Protein AF-A0ABD3Q1L5-F1 (afdb_monomer_lite)

Structure (mmCIF, N/CA/C/O backbone):
data_AF-A0ABD3Q1L5-F1
#
_entry.id   AF-A0ABD3Q1L5-F1
#
loop_
_atom_site.group_PDB
_atom_site.id
_atom_site.type_symbol
_atom_site.label_atom_id
_atom_site.label_alt_id
_atom_site.label_comp_id
_atom_site.label_asym_id
_atom_site.label_entity_id
_atom_site.label_seq_id
_atom_site.pdbx_PDB_ins_code
_atom_site.Cartn_x
_atom_site.Cartn_y
_atom_site.Cartn_z
_atom_site.occupancy
_atom_site.B_iso_or_equiv
_atom_site.auth_seq_id
_atom_site.auth_comp_id
_atom_site.auth_asym_id
_atom_site.auth_atom_id
_atom_site.pdbx_PDB_model_num
ATOM 1 N N . MET A 1 1 ? -7.617 -19.526 3.974 1.00 48.28 1 MET A N 1
ATOM 2 C CA . MET A 1 1 ? -7.186 -18.689 2.827 1.00 48.28 1 MET A CA 1
ATOM 3 C C . MET A 1 1 ? -7.387 -17.212 3.158 1.00 48.28 1 MET A C 1
ATOM 5 O O . MET A 1 1 ? -8.533 -16.821 3.308 1.00 48.28 1 MET A O 1
ATOM 9 N N . PHE A 1 2 ? -6.328 -16.413 3.354 1.00 59.88 2 PHE A N 1
ATOM 10 C CA . PHE A 1 2 ? -6.450 -14.970 3.650 1.00 59.88 2 PHE A CA 1
ATOM 11 C C . PHE A 1 2 ? -7.106 -14.215 2.484 1.00 59.88 2 PHE A C 1
ATOM 13 O O . PHE A 1 2 ? -7.019 -14.663 1.343 1.00 59.88 2 PHE A O 1
ATOM 20 N N . ILE A 1 3 ? -7.794 -13.104 2.767 1.00 68.00 3 ILE A N 1
ATOM 21 C CA . ILE A 1 3 ? -8.185 -12.150 1.725 1.00 68.00 3 ILE A CA 1
ATOM 22 C C . ILE A 1 3 ? -6.906 -11.402 1.354 1.00 68.00 3 ILE A C 1
ATOM 24 O O . ILE A 1 3 ? -6.555 -10.402 1.978 1.00 68.00 3 ILE A O 1
ATOM 28 N N . GLU A 1 4 ? -6.173 -11.947 0.393 1.00 65.81 4 GLU A N 1
ATOM 29 C CA . GLU A 1 4 ? -5.111 -11.218 -0.289 1.00 65.81 4 GLU A CA 1
ATOM 30 C C . GLU A 1 4 ? -5.768 -10.264 -1.292 1.00 65.81 4 GLU A C 1
ATOM 32 O O . GLU A 1 4 ? -6.750 -10.642 -1.939 1.00 65.81 4 GLU A O 1
ATOM 37 N N . PRO A 1 5 ? -5.312 -9.009 -1.385 1.00 63.47 5 PRO A N 1
ATOM 38 C CA . PRO A 1 5 ? -5.870 -8.092 -2.358 1.00 63.47 5 PRO A CA 1
ATOM 39 C C . PRO A 1 5 ? -5.475 -8.539 -3.770 1.00 63.47 5 PRO A C 1
ATOM 41 O O . PRO A 1 5 ? -4.300 -8.756 -4.055 1.00 63.47 5 PRO A O 1
ATOM 44 N N . ASP A 1 6 ? -6.457 -8.612 -4.671 1.00 65.94 6 ASP A N 1
ATOM 45 C CA . ASP A 1 6 ? -6.224 -8.914 -6.094 1.00 65.94 6 ASP A CA 1
ATOM 46 C C . ASP A 1 6 ? -5.341 -7.852 -6.785 1.00 65.94 6 ASP A C 1
ATOM 48 O O . ASP A 1 6 ? -4.757 -8.102 -7.838 1.00 65.94 6 ASP A O 1
ATOM 52 N N . TYR A 1 7 ? -5.238 -6.665 -6.178 1.00 69.38 7 TYR A N 1
ATOM 53 C CA . TYR A 1 7 ? -4.409 -5.548 -6.615 1.00 69.38 7 TYR A CA 1
ATOM 54 C C . TYR A 1 7 ? -3.598 -5.023 -5.430 1.00 69.38 7 TYR A C 1
ATOM 56 O O . TYR A 1 7 ? -4.167 -4.543 -4.449 1.00 69.38 7 TYR A O 1
ATOM 64 N N . VAL A 1 8 ? -2.273 -5.102 -5.533 1.00 74.62 8 VAL A N 1
ATOM 65 C CA . VAL A 1 8 ? -1.340 -4.509 -4.570 1.00 74.62 8 VAL A CA 1
ATOM 66 C C . VAL A 1 8 ? -0.749 -3.234 -5.156 1.00 74.62 8 VAL A C 1
ATOM 68 O O . VAL A 1 8 ? -0.227 -3.241 -6.270 1.00 74.62 8 VAL A O 1
ATOM 71 N N . ASP A 1 9 ? -0.843 -2.139 -4.406 1.00 75.50 9 ASP A N 1
ATOM 72 C CA . ASP A 1 9 ? -0.052 -0.943 -4.688 1.00 75.50 9 ASP A CA 1
ATOM 73 C C . ASP A 1 9 ? 1.410 -1.167 -4.281 1.00 75.50 9 ASP A C 1
ATOM 75 O O . ASP A 1 9 ? 1.721 -2.027 -3.455 1.00 75.50 9 ASP A O 1
ATOM 79 N N . TYR A 1 10 ? 2.317 -0.358 -4.830 1.00 76.12 10 TYR A N 1
ATOM 80 C CA . TYR A 1 10 ? 3.762 -0.511 -4.625 1.00 76.12 10 TYR A CA 1
ATOM 81 C C . TYR A 1 10 ? 4.202 -0.412 -3.149 1.00 76.12 10 TYR A C 1
ATOM 83 O O . TYR A 1 10 ? 5.251 -0.930 -2.784 1.00 76.12 10 TYR A O 1
ATOM 91 N N . PHE A 1 11 ? 3.395 0.228 -2.298 1.00 79.69 11 PHE A N 1
ATOM 92 C CA . PHE A 1 11 ? 3.639 0.385 -0.861 1.00 79.69 11 PHE A CA 1
ATOM 93 C C . PHE A 1 11 ? 3.021 -0.736 -0.005 1.00 79.69 11 PHE A C 1
ATOM 95 O O . PHE A 1 11 ? 3.062 -0.672 1.224 1.00 79.69 11 PHE A O 1
ATOM 102 N N . TYR A 1 12 ? 2.403 -1.755 -0.615 1.00 80.31 12 TYR A N 1
ATOM 103 C CA . TYR A 1 12 ? 1.735 -2.833 0.119 1.00 80.31 12 TYR A CA 1
ATOM 104 C C . TYR A 1 12 ? 2.699 -3.625 1.014 1.00 80.31 12 TYR A C 1
ATOM 106 O O . TYR A 1 12 ? 2.314 -4.037 2.107 1.00 80.31 12 TYR A O 1
ATOM 114 N N . GLU A 1 13 ? 3.959 -3.781 0.600 1.00 82.81 13 GLU A N 1
ATOM 115 C CA . GLU A 1 13 ? 4.982 -4.489 1.385 1.00 82.81 13 GLU A CA 1
ATOM 116 C C . GLU A 1 13 ? 5.330 -3.786 2.709 1.00 82.81 13 GLU A C 1
ATOM 118 O O . GLU A 1 13 ? 5.759 -4.438 3.663 1.00 82.81 13 GLU A O 1
ATOM 123 N N . ASP A 1 14 ? 5.065 -2.482 2.819 1.00 86.94 14 ASP A N 1
ATOM 124 C CA . ASP A 1 14 ? 5.285 -1.714 4.049 1.00 86.94 14 ASP A CA 1
ATOM 125 C C . ASP A 1 14 ? 4.145 -1.889 5.072 1.00 86.94 14 ASP A C 1
ATOM 127 O O . ASP A 1 14 ? 4.246 -1.465 6.234 1.00 86.94 14 ASP A O 1
ATOM 131 N N . LEU A 1 15 ? 3.025 -2.497 4.666 1.00 90.31 15 LEU A N 1
ATOM 132 C CA . LEU A 1 15 ? 1.862 -2.707 5.518 1.00 90.31 15 LEU A CA 1
ATOM 133 C C . LEU A 1 15 ? 1.978 -4.020 6.298 1.00 90.31 15 LEU A C 1
ATOM 135 O O . LEU A 1 15 ? 1.830 -5.115 5.762 1.00 90.31 15 LEU A O 1
ATOM 139 N N . ILE A 1 16 ? 2.169 -3.908 7.614 1.00 92.44 16 ILE A N 1
ATOM 140 C CA . ILE A 1 16 ? 2.384 -5.056 8.496 1.00 92.44 16 ILE A CA 1
ATOM 141 C C . ILE A 1 16 ? 1.054 -5.479 9.156 1.00 92.44 16 ILE A C 1
ATOM 143 O O . ILE A 1 16 ? 0.402 -4.644 9.803 1.00 92.44 16 ILE A O 1
ATOM 147 N N . PRO A 1 17 ? 0.656 -6.765 9.062 1.00 92.31 17 PRO A N 1
ATOM 148 C CA . PRO A 1 17 ? -0.520 -7.292 9.753 1.00 92.31 17 PRO A CA 1
ATOM 149 C C . PRO A 1 17 ? -0.462 -7.070 11.270 1.00 92.31 17 PRO A C 1
ATOM 151 O O . PRO A 1 17 ? 0.590 -7.206 11.891 1.00 92.31 17 PRO A O 1
ATOM 154 N N . ASN A 1 18 ? -1.610 -6.766 11.877 1.00 93.81 18 ASN A N 1
ATOM 155 C CA . ASN A 1 18 ? -1.806 -6.426 13.296 1.00 93.81 18 ASN A CA 1
ATOM 156 C C . ASN A 1 18 ? -1.072 -5.165 13.781 1.00 93.81 18 ASN A C 1
ATOM 158 O O . ASN A 1 18 ? -1.189 -4.801 14.948 1.00 93.81 18 ASN A O 1
ATOM 162 N N . LEU A 1 19 ? -0.348 -4.476 12.897 1.00 95.44 19 LEU A N 1
ATOM 163 C CA . LEU A 1 19 ? 0.210 -3.155 13.162 1.00 95.44 19 LEU A CA 1
ATOM 164 C C . LEU A 1 19 ? -0.550 -2.085 12.381 1.00 95.44 19 LEU A C 1
ATOM 166 O O . LEU A 1 19 ? -1.016 -1.117 12.969 1.00 95.44 19 LEU A O 1
ATOM 170 N N . HIS A 1 20 ? -0.693 -2.265 11.067 1.00 94.81 20 HIS A N 1
ATOM 171 C CA . HIS A 1 20 ? -1.345 -1.295 10.182 1.00 94.81 20 HIS A CA 1
ATOM 172 C C . HIS A 1 20 ? -2.774 -1.708 9.794 1.00 94.81 20 HIS A C 1
ATOM 174 O O . HIS A 1 20 ? -3.584 -0.859 9.440 1.00 94.81 20 HIS A O 1
ATOM 180 N N . TYR A 1 21 ? -3.112 -2.995 9.875 1.00 93.06 21 TYR A N 1
ATOM 181 C CA . TYR A 1 21 ? -4.454 -3.508 9.583 1.00 93.06 21 TYR A CA 1
ATOM 182 C C . TYR A 1 21 ? -4.700 -4.845 10.287 1.00 93.06 21 TYR A C 1
ATOM 184 O O . TYR A 1 21 ? -3.755 -5.502 10.720 1.00 93.06 21 TYR A O 1
ATOM 192 N N . ILE A 1 22 ? -5.962 -5.271 10.375 1.00 94.88 22 ILE A N 1
ATOM 193 C CA . ILE A 1 22 ? -6.322 -6.591 10.908 1.00 94.88 22 ILE A CA 1
ATOM 194 C C . ILE A 1 22 ? -6.492 -7.576 9.745 1.00 94.88 22 ILE A C 1
ATOM 196 O O . ILE A 1 22 ? -7.354 -7.349 8.892 1.00 94.88 22 ILE A O 1
ATOM 200 N N . PRO A 1 23 ? -5.689 -8.652 9.669 1.00 92.62 23 PRO A N 1
ATOM 201 C CA . PRO A 1 23 ? -5.797 -9.625 8.594 1.00 92.62 23 PRO A CA 1
ATOM 202 C C . PRO A 1 23 ? -7.079 -10.448 8.741 1.00 92.62 23 PRO A C 1
ATOM 204 O O . PRO A 1 23 ? -7.403 -10.943 9.822 1.00 92.62 23 PRO A O 1
ATOM 207 N N . ALA A 1 24 ? -7.784 -10.647 7.632 1.00 92.19 24 ALA A N 1
ATOM 208 C CA . ALA A 1 24 ? -8.985 -11.468 7.581 1.00 92.19 24 ALA A CA 1
ATOM 209 C C . ALA A 1 24 ? -8.967 -12.401 6.365 1.00 92.19 24 ALA A C 1
ATOM 211 O O . ALA A 1 24 ? -8.290 -12.153 5.371 1.00 92.19 24 ALA A O 1
ATOM 212 N N . SER A 1 25 ? -9.723 -13.485 6.459 1.00 90.06 25 SER A N 1
ATOM 213 C CA . SER A 1 25 ? -10.060 -14.444 5.412 1.00 90.06 25 SER A CA 1
ATOM 214 C C . SER A 1 25 ? -11.575 -14.494 5.237 1.00 90.06 25 SER A C 1
ATOM 216 O O . SER A 1 25 ? -12.319 -14.180 6.165 1.00 90.06 25 SER A O 1
ATOM 218 N N . LEU A 1 26 ? -12.062 -14.997 4.099 1.00 89.44 26 LEU A N 1
ATOM 219 C CA . LEU A 1 26 ? -13.487 -15.342 3.976 1.00 89.44 26 LEU A CA 1
ATOM 220 C C . LEU A 1 26 ? -13.927 -16.370 5.034 1.00 89.44 26 LEU A C 1
ATOM 222 O O . LEU A 1 26 ? -15.074 -16.366 5.469 1.00 89.44 26 LEU A O 1
ATOM 226 N N . GLU A 1 27 ? -13.000 -17.223 5.472 1.00 92.56 27 GLU A N 1
ATOM 227 C CA . GLU A 1 27 ? -13.233 -18.255 6.484 1.00 92.56 27 GLU A CA 1
ATOM 228 C C . GLU A 1 27 ? -13.400 -17.679 7.901 1.00 92.56 27 GLU A C 1
ATOM 230 O O . GLU A 1 27 ? -14.127 -18.267 8.696 1.00 92.56 27 GLU A O 1
ATOM 235 N N . ASN A 1 28 ? -12.753 -16.551 8.231 1.00 91.88 28 ASN A N 1
ATOM 236 C CA . ASN A 1 28 ? -12.733 -15.996 9.591 1.00 91.88 28 ASN A CA 1
ATOM 237 C C . ASN A 1 28 ? -13.331 -14.585 9.715 1.00 91.88 28 ASN A C 1
ATOM 239 O O . ASN A 1 28 ? -13.348 -14.035 10.815 1.00 91.88 28 ASN A O 1
ATOM 243 N N . ILE A 1 29 ? -13.846 -13.999 8.627 1.00 93.62 29 ILE A N 1
ATOM 244 C CA . ILE A 1 29 ? -14.283 -12.595 8.597 1.00 93.62 29 ILE A CA 1
ATOM 245 C C . ILE A 1 29 ? -15.315 -12.267 9.680 1.00 93.62 29 ILE A C 1
ATOM 247 O O . ILE A 1 29 ? -15.304 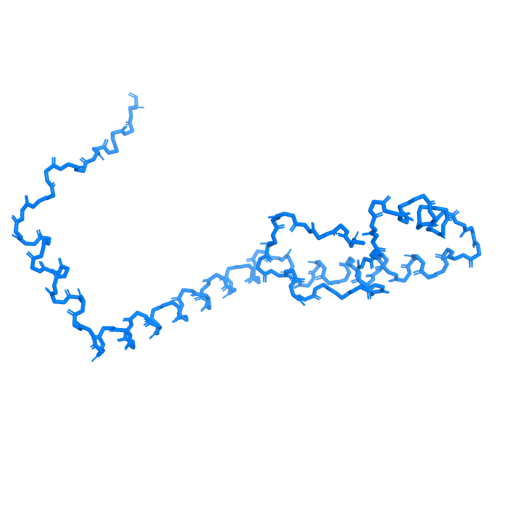-11.176 10.239 1.00 93.62 29 ILE A O 1
ATOM 251 N N . THR A 1 30 ? -16.185 -13.222 10.024 1.00 95.94 30 THR A N 1
ATOM 252 C CA . THR A 1 30 ? -17.192 -13.032 11.079 1.00 95.94 30 THR A CA 1
ATOM 253 C C . THR A 1 30 ? -16.550 -12.947 12.463 1.00 95.94 30 THR A C 1
ATOM 255 O O . THR A 1 30 ? -16.963 -12.125 13.280 1.00 95.94 30 THR A O 1
ATOM 258 N N . ASP A 1 31 ? -15.535 -13.764 12.731 1.00 96.75 31 ASP A N 1
ATOM 259 C CA . ASP A 1 31 ? -14.843 -13.774 14.019 1.00 96.75 31 ASP A CA 1
ATOM 260 C C . ASP A 1 31 ? -13.912 -12.572 14.152 1.00 96.75 31 ASP A C 1
ATOM 262 O O . ASP A 1 31 ? -13.892 -11.935 15.202 1.00 96.75 31 ASP A O 1
ATOM 266 N N . VAL A 1 32 ? -13.235 -12.185 13.068 1.00 95.69 32 VAL A N 1
ATOM 267 C CA . VAL A 1 32 ? -12.454 -10.943 13.011 1.00 95.69 32 VAL A CA 1
ATOM 268 C C . VAL A 1 32 ? -13.356 -9.728 13.219 1.00 95.69 32 VAL A C 1
ATOM 270 O O . VAL A 1 32 ? -13.040 -8.866 14.030 1.00 95.69 32 VAL A O 1
ATOM 273 N N . ALA A 1 33 ? -14.515 -9.666 12.558 1.00 96.00 33 ALA A N 1
ATOM 274 C CA . ALA A 1 33 ? -15.453 -8.563 12.749 1.00 96.00 33 ALA A CA 1
ATOM 275 C C . ALA A 1 33 ? -15.928 -8.470 14.204 1.00 96.00 33 ALA A C 1
ATOM 277 O O . ALA A 1 33 ? -15.956 -7.377 14.762 1.00 96.00 33 ALA A O 1
ATOM 278 N N . ARG A 1 34 ? -16.252 -9.605 14.840 1.00 97.38 34 ARG A N 1
ATOM 279 C CA . ARG A 1 34 ? -16.598 -9.650 16.270 1.00 97.38 34 ARG A CA 1
ATOM 280 C C . ARG A 1 34 ? -15.445 -9.187 17.150 1.00 97.38 34 ARG A C 1
ATOM 282 O O . ARG A 1 34 ? -15.681 -8.409 18.063 1.00 97.38 34 ARG A O 1
ATOM 289 N N . TYR A 1 35 ? -14.229 -9.641 16.864 1.00 96.50 35 TYR A N 1
ATOM 290 C CA . TYR A 1 35 ? -13.027 -9.256 17.594 1.00 96.50 35 TYR A CA 1
ATOM 291 C C . TYR A 1 35 ? -12.793 -7.742 17.558 1.00 96.50 35 TYR A C 1
ATOM 293 O O . TYR A 1 35 ? -12.558 -7.137 18.600 1.00 96.50 35 TYR A O 1
ATOM 301 N N . VAL A 1 36 ? -12.914 -7.133 16.375 1.00 96.25 36 VAL A N 1
ATOM 302 C CA . VAL A 1 36 ? 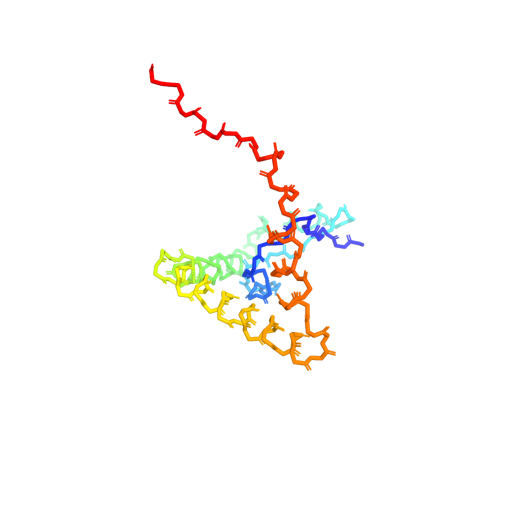-12.667 -5.700 16.150 1.00 96.25 36 VAL A CA 1
ATOM 303 C C . VAL A 1 36 ? -13.699 -4.809 16.850 1.00 96.25 36 VAL A C 1
ATOM 305 O O . VAL A 1 36 ? -13.365 -3.699 17.250 1.00 96.25 36 VAL A O 1
ATOM 308 N N . VAL A 1 37 ? -14.948 -5.263 16.993 1.00 96.69 37 VAL A N 1
ATOM 309 C CA . VAL A 1 37 ? -16.018 -4.476 17.643 1.00 96.69 37 VAL A CA 1
ATOM 310 C C . VAL A 1 37 ? -16.197 -4.791 19.129 1.00 96.69 37 VAL A C 1
ATOM 312 O O . VAL A 1 37 ? -17.055 -4.184 19.772 1.00 96.69 37 VAL A O 1
ATOM 315 N N . ASP A 1 38 ? -15.449 -5.754 19.673 1.00 97.81 38 ASP A N 1
ATOM 316 C CA . ASP A 1 38 ? -15.513 -6.106 21.090 1.00 97.81 38 ASP A CA 1
ATOM 317 C C . ASP A 1 38 ? -14.851 -4.996 21.930 1.00 97.81 38 ASP A C 1
ATOM 319 O O . ASP A 1 38 ? -13.653 -4.745 21.762 1.00 97.81 38 ASP A O 1
ATOM 323 N N . PRO A 1 39 ? -15.576 -4.369 22.879 1.00 97.75 39 PRO A N 1
ATOM 324 C CA . PRO A 1 39 ? -15.026 -3.316 23.732 1.00 97.75 39 PRO A CA 1
ATOM 325 C C . PRO A 1 39 ? -13.791 -3.733 24.539 1.00 97.75 39 PRO A C 1
ATOM 327 O O . PRO A 1 39 ? -13.015 -2.876 24.956 1.00 97.75 39 PRO A O 1
ATOM 330 N N . ASN A 1 40 ? -13.589 -5.031 24.778 1.00 98.12 40 ASN A N 1
ATOM 331 C CA . ASN A 1 40 ? -12.391 -5.531 25.452 1.00 98.12 40 ASN A CA 1
ATOM 332 C C . ASN A 1 40 ? -11.118 -5.343 24.610 1.00 98.12 40 ASN A C 1
ATOM 334 O O . ASN A 1 40 ? -10.028 -5.296 25.175 1.00 98.12 40 ASN A O 1
ATOM 338 N N . ASN A 1 41 ? -11.255 -5.193 23.289 1.00 97.62 41 ASN A N 1
ATOM 339 C CA . ASN A 1 41 ? -10.151 -5.022 22.343 1.00 97.62 41 ASN A CA 1
ATOM 340 C C . ASN A 1 41 ? -10.023 -3.571 21.835 1.00 97.62 41 ASN A C 1
ATOM 342 O O . ASN A 1 41 ? -9.176 -3.282 20.989 1.00 97.62 41 ASN A O 1
ATOM 346 N N . ASP A 1 42 ? -10.828 -2.636 22.354 1.00 97.25 42 ASP A N 1
ATOM 347 C CA . ASP A 1 42 ? -10.879 -1.237 21.900 1.00 97.25 42 ASP A CA 1
ATOM 348 C C . ASP A 1 42 ? -9.509 -0.547 21.922 1.00 97.25 42 ASP A C 1
ATOM 350 O O . ASP A 1 42 ? -9.176 0.233 21.026 1.00 97.25 42 ASP A O 1
ATOM 354 N N . GLU A 1 43 ? -8.709 -0.793 22.963 1.00 97.81 43 GLU A N 1
ATOM 355 C CA . GLU A 1 43 ? -7.377 -0.197 23.085 1.00 97.81 43 GLU A CA 1
ATOM 356 C C . GLU A 1 43 ? -6.447 -0.676 21.966 1.00 97.81 43 GLU A C 1
ATOM 358 O O . GLU A 1 43 ? -5.767 0.135 21.333 1.00 97.81 43 GLU A O 1
ATOM 363 N N . GLU A 1 44 ? -6.467 -1.974 21.672 1.00 97.00 44 GLU A N 1
ATOM 364 C CA . GLU A 1 44 ? -5.694 -2.557 20.582 1.00 97.00 44 GLU A CA 1
ATOM 365 C C . GLU A 1 44 ? -6.131 -1.985 19.233 1.00 97.00 44 GLU A C 1
ATOM 367 O O . GLU A 1 44 ? -5.294 -1.506 18.466 1.00 97.00 44 GLU A O 1
ATOM 372 N N . MET A 1 45 ? -7.440 -1.931 18.971 1.00 97.69 45 MET A N 1
ATOM 373 C CA . MET A 1 45 ? -7.965 -1.400 17.710 1.00 97.69 45 MET A CA 1
ATOM 374 C C . MET A 1 45 ? -7.605 0.075 17.525 1.00 97.69 45 MET A C 1
ATOM 376 O O . MET A 1 45 ? -7.225 0.501 16.432 1.00 97.69 45 MET A O 1
ATOM 380 N N . ARG A 1 46 ? -7.626 0.868 18.603 1.00 97.44 46 ARG A N 1
ATOM 381 C CA . ARG A 1 46 ? -7.147 2.258 18.573 1.00 97.44 46 ARG A CA 1
ATOM 382 C C . ARG A 1 46 ? -5.665 2.346 18.235 1.00 97.44 46 ARG A C 1
ATOM 384 O O . ARG A 1 46 ? -5.274 3.283 17.540 1.00 97.44 46 ARG A O 1
ATOM 391 N N . ASN A 1 47 ? -4.844 1.426 18.728 1.00 97.94 47 ASN A N 1
ATOM 392 C CA . ASN A 1 47 ? -3.413 1.414 18.437 1.00 97.94 47 ASN A CA 1
ATOM 393 C C . ASN A 1 47 ? -3.142 1.059 16.973 1.00 97.94 47 ASN A C 1
ATOM 395 O O . ASN A 1 47 ? -2.362 1.763 16.333 1.00 97.94 47 ASN A O 1
ATOM 399 N N . VAL A 1 48 ? -3.853 0.074 16.418 1.00 97.56 48 VAL A N 1
ATOM 400 C CA . VAL A 1 48 ? -3.771 -0.276 14.990 1.00 97.56 48 VAL A CA 1
ATOM 401 C C . VAL A 1 48 ? -4.173 0.911 14.114 1.00 97.56 48 VAL A C 1
ATOM 403 O O . VAL A 1 48 ? -3.417 1.319 13.236 1.00 97.56 48 VAL A O 1
ATOM 406 N N . VAL A 1 49 ? -5.308 1.556 14.405 1.00 96.88 49 VAL A N 1
ATOM 407 C CA . VAL A 1 49 ? -5.763 2.739 13.650 1.00 96.88 49 VAL A CA 1
ATOM 408 C C . VAL A 1 49 ? -4.762 3.895 13.745 1.00 96.88 49 VAL A C 1
ATOM 410 O O . VAL A 1 49 ? -4.497 4.572 12.752 1.00 96.88 49 VAL A O 1
ATOM 413 N N . LYS A 1 50 ? -4.174 4.142 14.922 1.00 97.88 50 LYS A N 1
ATOM 414 C CA . LYS A 1 50 ? -3.144 5.181 15.090 1.00 97.88 50 LYS A CA 1
ATOM 415 C C . LYS A 1 50 ? -1.888 4.880 14.279 1.00 97.88 50 LYS A C 1
ATOM 417 O O . LYS A 1 50 ? -1.362 5.792 13.646 1.00 97.88 50 LYS A O 1
ATOM 422 N N . ALA A 1 51 ? -1.412 3.638 14.305 1.00 97.12 51 ALA A N 1
ATOM 423 C CA . ALA A 1 51 ? -0.233 3.222 13.556 1.00 97.12 51 ALA A CA 1
ATOM 424 C C . ALA A 1 51 ? -0.474 3.339 12.045 1.00 97.12 51 ALA A C 1
ATOM 426 O O . ALA A 1 51 ? 0.329 3.965 11.357 1.00 97.12 51 ALA A O 1
ATOM 427 N N . ALA A 1 52 ? -1.624 2.862 11.559 1.00 94.94 52 ALA A N 1
ATOM 428 C CA . ALA A 1 52 ? -2.040 3.004 10.166 1.00 94.94 52 ALA A CA 1
ATOM 429 C C . ALA A 1 52 ? -2.075 4.476 9.723 1.00 94.94 52 ALA A C 1
ATOM 431 O O . ALA A 1 52 ? -1.429 4.854 8.750 1.00 94.94 52 ALA A O 1
ATOM 432 N N . ASN A 1 53 ? -2.752 5.339 10.487 1.00 95.88 53 ASN A N 1
ATOM 433 C CA . ASN A 1 53 ? -2.834 6.768 10.175 1.00 95.88 53 ASN A CA 1
ATOM 434 C C . ASN A 1 53 ? -1.461 7.450 10.202 1.00 95.88 53 ASN A C 1
ATOM 436 O O . ASN A 1 53 ? -1.177 8.310 9.365 1.00 95.88 53 ASN A O 1
ATOM 440 N N . SER A 1 54 ? -0.601 7.078 11.154 1.00 96.12 54 SER A N 1
ATOM 441 C CA . SER A 1 54 ? 0.754 7.619 11.240 1.00 96.12 54 SER A CA 1
ATOM 442 C C . SER A 1 54 ? 1.605 7.209 10.044 1.00 96.12 54 SER A C 1
ATOM 444 O O . SER A 1 54 ? 2.379 8.037 9.564 1.00 96.12 54 SER A O 1
ATOM 446 N N . TRP A 1 55 ? 1.464 5.971 9.571 1.00 94.56 55 TRP A N 1
ATOM 447 C CA . TRP A 1 55 ? 2.124 5.496 8.362 1.00 94.56 55 TRP A CA 1
ATOM 448 C C . TRP A 1 55 ? 1.604 6.249 7.131 1.00 94.56 55 TRP A C 1
ATOM 450 O O . TRP A 1 55 ? 2.402 6.873 6.437 1.00 94.56 55 TRP A O 1
ATOM 460 N N . CYS A 1 56 ? 0.282 6.338 6.934 1.00 91.19 56 CYS A N 1
ATOM 461 C CA . CYS A 1 56 ? -0.305 7.060 5.797 1.00 91.19 56 CYS A CA 1
ATOM 462 C C . CYS A 1 56 ? 0.155 8.522 5.740 1.00 91.19 56 CYS A C 1
ATOM 464 O O . CYS A 1 56 ? 0.558 9.002 4.689 1.00 91.19 56 CYS A O 1
ATOM 466 N N . THR A 1 57 ? 0.160 9.218 6.881 1.00 92.62 57 THR A N 1
ATOM 467 C CA . THR A 1 57 ? 0.568 10.636 6.956 1.00 92.62 57 THR A CA 1
ATOM 468 C C . THR A 1 57 ? 2.040 10.847 6.596 1.00 92.62 57 THR A C 1
ATOM 470 O O . THR A 1 57 ? 2.425 11.935 6.179 1.00 92.62 57 THR A O 1
ATOM 473 N N . ARG A 1 58 ? 2.882 9.830 6.792 1.00 89.88 58 ARG A N 1
ATOM 474 C CA . ARG A 1 58 ? 4.317 9.903 6.502 1.00 89.88 58 ARG A CA 1
ATOM 475 C C . ARG A 1 58 ? 4.654 9.453 5.087 1.00 89.88 58 ARG A C 1
ATOM 477 O O . ARG A 1 58 ? 5.540 10.043 4.484 1.00 89.88 58 ARG A O 1
ATOM 484 N N . THR A 1 59 ? 3.990 8.409 4.604 1.00 87.81 59 THR A N 1
ATOM 485 C CA . THR A 1 59 ? 4.387 7.690 3.388 1.00 87.81 59 THR A CA 1
ATOM 486 C C . THR A 1 59 ? 3.497 8.039 2.199 1.00 87.81 59 THR A C 1
ATOM 488 O O . THR A 1 59 ? 3.985 8.193 1.090 1.00 87.81 59 THR A O 1
ATOM 491 N N . VAL A 1 60 ? 2.201 8.265 2.416 1.00 87.25 60 VAL A N 1
ATOM 492 C CA . VAL A 1 60 ? 1.242 8.579 1.344 1.00 87.25 60 VAL A CA 1
ATOM 493 C C . VAL A 1 60 ? 1.100 10.095 1.219 1.00 87.25 60 VAL A C 1
ATOM 495 O O . VAL A 1 60 ? 0.044 10.681 1.455 1.00 87.25 60 VAL A O 1
ATOM 498 N N . THR A 1 61 ? 2.212 10.751 0.896 1.00 91.12 61 THR A N 1
ATOM 499 C CA . THR A 1 61 ? 2.259 12.192 0.622 1.00 91.12 61 THR A CA 1
ATOM 500 C C . THR A 1 61 ? 2.743 12.426 -0.799 1.00 91.12 61 THR A C 1
ATOM 502 O O . THR A 1 61 ? 3.514 11.627 -1.320 1.00 91.12 61 THR A O 1
ATOM 505 N N . GLU A 1 62 ? 2.318 13.524 -1.426 1.00 90.00 62 GLU A N 1
ATOM 506 C CA . GLU A 1 62 ? 2.724 13.863 -2.798 1.00 90.00 62 GLU A CA 1
ATOM 507 C C . GLU A 1 62 ? 4.250 13.843 -2.970 1.00 90.00 62 GLU A C 1
ATOM 509 O O . GLU A 1 62 ? 4.756 13.263 -3.925 1.00 90.00 62 GLU A O 1
ATOM 514 N N . GLU A 1 63 ? 4.992 14.403 -2.011 1.00 91.69 63 GLU A N 1
ATOM 515 C CA . GLU A 1 63 ? 6.456 14.441 -2.060 1.00 91.69 63 GLU A CA 1
ATOM 516 C C . GLU A 1 63 ? 7.083 13.039 -2.038 1.00 91.69 63 GLU A C 1
ATOM 518 O O . GLU A 1 63 ? 8.013 12.767 -2.800 1.00 91.69 63 GLU A O 1
ATOM 523 N N . VAL A 1 64 ? 6.577 12.147 -1.181 1.00 89.56 64 VAL A N 1
ATOM 524 C CA . VAL A 1 64 ? 7.078 10.769 -1.092 1.00 89.56 64 VAL A CA 1
ATOM 525 C C . VAL A 1 64 ? 6.700 9.982 -2.342 1.00 89.56 64 VAL A C 1
ATOM 527 O O . VAL A 1 64 ? 7.574 9.360 -2.930 1.00 89.56 64 VAL A O 1
ATOM 530 N N . LEU A 1 65 ? 5.459 10.108 -2.823 1.00 89.38 65 LEU A N 1
ATOM 531 C CA . LEU A 1 65 ? 5.007 9.463 -4.059 1.00 89.38 65 LEU A CA 1
ATOM 532 C C . LEU A 1 65 ? 5.873 9.864 -5.265 1.00 89.38 65 LEU A C 1
ATOM 534 O O . LEU A 1 65 ? 6.261 9.010 -6.058 1.00 89.38 65 LEU A O 1
ATOM 538 N N . VAL A 1 66 ? 6.202 11.153 -5.409 1.00 92.19 66 VAL A N 1
ATOM 539 C CA . VAL A 1 66 ? 7.073 11.636 -6.495 1.00 92.19 66 VAL A CA 1
ATOM 540 C C . VAL A 1 66 ? 8.482 11.068 -6.358 1.00 92.19 66 VAL A C 1
ATOM 542 O O . VAL A 1 66 ? 9.058 10.619 -7.348 1.00 92.19 66 VAL A O 1
ATOM 545 N N . ARG A 1 67 ? 9.040 11.063 -5.143 1.00 90.69 67 ARG A N 1
ATOM 546 C CA . ARG A 1 67 ? 10.375 10.509 -4.890 1.00 90.69 67 ARG A CA 1
ATOM 547 C C . ARG A 1 67 ? 10.431 9.015 -5.197 1.00 90.69 67 ARG A C 1
ATOM 549 O O . ARG A 1 67 ? 11.374 8.577 -5.849 1.00 90.69 67 ARG A O 1
ATOM 556 N N . ASP A 1 68 ? 9.424 8.264 -4.771 1.00 89.62 68 ASP A N 1
ATOM 557 C CA . ASP A 1 68 ? 9.327 6.830 -5.029 1.00 89.62 68 ASP A CA 1
ATOM 558 C C . ASP A 1 68 ? 9.179 6.560 -6.529 1.00 89.62 68 ASP A C 1
ATOM 560 O O . ASP A 1 68 ? 9.877 5.709 -7.071 1.00 89.62 68 ASP A O 1
ATOM 564 N N . ALA A 1 69 ? 8.344 7.330 -7.235 1.00 90.44 69 ALA A N 1
ATOM 565 C CA . ALA A 1 69 ? 8.197 7.209 -8.684 1.00 90.44 69 ALA A CA 1
ATOM 566 C C . ALA A 1 69 ? 9.518 7.466 -9.425 1.00 90.44 69 ALA A C 1
ATOM 568 O O . ALA A 1 69 ? 9.857 6.728 -10.348 1.00 90.44 69 ALA A O 1
ATOM 569 N N . MET A 1 70 ? 10.285 8.480 -9.010 1.00 93.62 70 MET A N 1
ATOM 570 C CA . MET A 1 70 ? 11.614 8.737 -9.572 1.00 93.62 70 MET A CA 1
ATOM 571 C C . MET A 1 70 ? 12.569 7.570 -9.318 1.00 93.62 70 MET A C 1
ATOM 573 O O . MET A 1 70 ? 13.206 7.104 -10.257 1.00 93.62 70 MET A O 1
ATOM 577 N N . PHE A 1 71 ? 12.613 7.053 -8.089 1.00 91.00 71 PHE A N 1
ATOM 578 C CA . PHE A 1 71 ? 13.450 5.906 -7.745 1.00 91.00 71 PHE A CA 1
ATOM 579 C C . PHE A 1 71 ? 13.114 4.671 -8.597 1.00 91.00 71 PHE A C 1
ATOM 581 O O . PHE A 1 71 ? 14.007 4.023 -9.134 1.00 91.00 71 PHE A O 1
ATOM 588 N N . GLN A 1 72 ? 11.826 4.382 -8.801 1.00 90.44 72 GLN A N 1
ATOM 589 C CA . GLN A 1 72 ? 11.400 3.259 -9.643 1.00 90.44 72 GLN A CA 1
ATOM 590 C C . GLN A 1 72 ? 11.804 3.438 -11.115 1.00 90.44 72 GLN A C 1
ATOM 592 O O . GLN A 1 72 ? 12.153 2.464 -11.783 1.00 90.44 72 GLN A O 1
ATOM 597 N N . LEU A 1 73 ? 11.775 4.671 -11.635 1.00 94.19 73 LEU A N 1
ATOM 598 C CA . LEU A 1 73 ? 12.245 4.967 -12.992 1.00 94.19 73 LEU A CA 1
ATOM 599 C C . LEU A 1 73 ? 13.764 4.788 -13.124 1.00 94.19 73 LEU A C 1
ATOM 601 O O . LEU A 1 73 ? 14.213 4.245 -14.130 1.00 94.19 73 LEU A O 1
ATOM 605 N N . GLU A 1 74 ? 14.540 5.193 -12.118 1.00 94.81 74 GLU A N 1
ATOM 606 C CA . GLU A 1 74 ? 16.000 5.015 -12.081 1.00 94.81 74 GLU A CA 1
ATOM 607 C C . GLU A 1 74 ? 16.398 3.529 -12.017 1.00 94.81 74 GLU A C 1
ATOM 609 O O . GLU A 1 74 ? 17.315 3.086 -12.720 1.00 94.81 74 GLU A O 1
ATOM 614 N N . GLU A 1 75 ? 15.680 2.726 -11.228 1.00 93.06 75 GLU A N 1
ATOM 615 C CA . GLU A 1 75 ? 15.872 1.271 -11.173 1.00 93.06 75 GLU A CA 1
ATOM 616 C C . GLU A 1 75 ? 15.520 0.607 -12.512 1.00 93.06 75 GLU A C 1
ATOM 618 O O . GLU A 1 75 ? 16.263 -0.249 -13.004 1.00 93.06 75 GLU A O 1
ATOM 623 N N . LEU A 1 76 ? 14.427 1.036 -13.154 1.00 92.62 76 LEU A N 1
ATOM 624 C CA . LEU A 1 76 ? 14.052 0.554 -14.482 1.00 92.62 76 LEU A CA 1
ATOM 625 C C . LEU A 1 76 ? 15.108 0.913 -15.535 1.00 92.62 76 LEU A C 1
ATOM 627 O O . LEU A 1 76 ? 15.487 0.053 -16.331 1.00 92.62 76 LEU A O 1
ATOM 631 N N . GLU A 1 77 ? 15.598 2.153 -15.543 1.00 93.94 77 GLU A N 1
ATOM 632 C CA . GLU A 1 77 ? 16.676 2.587 -16.436 1.00 93.94 77 GLU A CA 1
ATOM 633 C C . GLU A 1 77 ? 17.918 1.711 -16.245 1.00 93.94 77 GLU A C 1
ATOM 635 O O . GLU A 1 77 ? 18.445 1.154 -17.211 1.00 93.94 77 GLU A O 1
ATOM 640 N N . SER A 1 78 ? 18.333 1.508 -14.995 1.00 94.56 78 SER A N 1
ATOM 641 C CA . SER A 1 78 ? 19.484 0.670 -14.647 1.00 94.56 78 SER A CA 1
ATOM 642 C C . SER A 1 78 ? 19.312 -0.772 -15.137 1.00 94.56 78 SER A C 1
ATOM 644 O O . SER A 1 78 ? 20.234 -1.359 -15.713 1.00 94.56 78 SER A O 1
ATOM 646 N N . ALA A 1 79 ? 18.114 -1.341 -14.979 1.00 93.25 79 ALA A N 1
ATOM 647 C CA . ALA A 1 79 ? 17.788 -2.672 -15.479 1.00 93.25 79 ALA A CA 1
ATOM 648 C C . ALA A 1 79 ? 17.812 -2.742 -17.016 1.00 93.25 79 ALA A C 1
ATOM 650 O O . ALA A 1 79 ? 18.332 -3.710 -17.578 1.00 93.25 79 ALA A O 1
ATOM 651 N N . LEU A 1 80 ? 17.297 -1.720 -17.707 1.00 91.62 80 LEU A N 1
ATOM 652 C CA . LEU A 1 80 ? 17.297 -1.636 -19.171 1.00 91.62 80 LEU A CA 1
ATOM 653 C C . LEU A 1 80 ? 18.710 -1.509 -19.743 1.00 91.62 80 LEU A C 1
ATOM 655 O O . LEU A 1 80 ? 19.012 -2.155 -20.751 1.00 91.62 80 LEU A O 1
ATOM 659 N N . VAL A 1 81 ? 19.582 -0.735 -19.092 1.00 92.44 81 VAL A N 1
ATOM 660 C CA . VAL A 1 81 ? 21.007 -0.630 -19.442 1.00 92.44 81 VAL A CA 1
ATOM 661 C C . VAL A 1 81 ? 21.683 -1.990 -19.289 1.00 92.44 81 VAL A C 1
ATOM 663 O O . VAL A 1 81 ? 22.265 -2.494 -20.249 1.00 92.44 81 VAL A O 1
ATOM 666 N N . ALA A 1 82 ? 21.529 -2.643 -18.134 1.00 92.06 82 ALA A N 1
ATOM 667 C CA . ALA A 1 82 ? 22.113 -3.961 -17.888 1.00 92.06 82 ALA A CA 1
ATOM 668 C C . ALA A 1 82 ? 21.581 -5.038 -18.853 1.00 92.06 82 ALA A C 1
ATOM 670 O O . ALA A 1 82 ? 22.303 -5.960 -19.238 1.00 92.06 82 ALA A O 1
ATOM 671 N N . TYR A 1 83 ? 20.312 -4.942 -19.254 1.00 89.69 83 TYR A N 1
ATOM 672 C CA . TYR A 1 83 ? 19.726 -5.8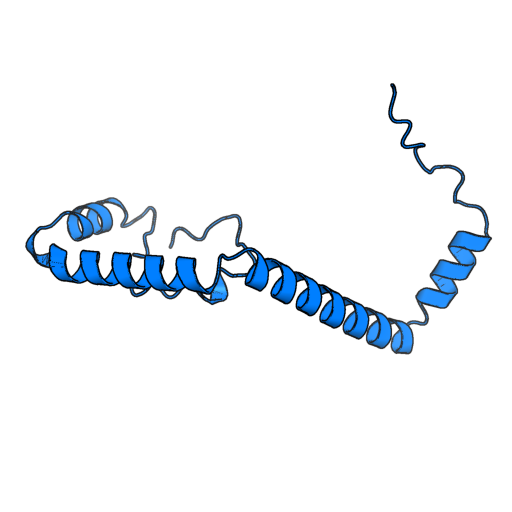22 -20.259 1.00 89.69 83 TYR A CA 1
ATOM 673 C C . TYR A 1 83 ? 20.281 -5.533 -21.661 1.00 89.69 83 TYR A C 1
ATOM 675 O O . TYR A 1 83 ? 20.578 -6.474 -22.403 1.00 89.69 83 TYR A O 1
ATOM 683 N N . ASN A 1 84 ? 20.488 -4.258 -22.008 1.00 90.94 84 ASN A N 1
ATOM 684 C CA . ASN A 1 84 ? 21.106 -3.855 -23.271 1.00 90.94 84 ASN A CA 1
ATOM 685 C C . ASN A 1 84 ? 22.528 -4.385 -23.404 1.00 90.94 84 ASN A C 1
ATOM 687 O O . ASN A 1 84 ? 22.844 -4.990 -24.417 1.00 90.94 84 ASN A O 1
ATOM 691 N N . GLU A 1 85 ? 23.349 -4.276 -22.362 1.00 90.75 85 GLU A N 1
ATOM 692 C CA . GLU A 1 85 ? 24.714 -4.821 -22.371 1.00 90.75 85 GLU A CA 1
ATOM 693 C C . GLU A 1 85 ? 24.765 -6.329 -22.674 1.00 90.75 85 GLU A C 1
ATOM 695 O O . GLU A 1 85 ? 25.768 -6.837 -23.173 1.00 90.75 85 GLU A O 1
ATOM 700 N N . ARG A 1 86 ? 23.686 -7.064 -22.377 1.00 87.81 86 ARG A N 1
ATOM 701 C CA . ARG A 1 86 ? 23.595 -8.514 -22.611 1.00 87.81 86 ARG A CA 1
ATOM 702 C C . ARG A 1 86 ? 23.013 -8.885 -23.966 1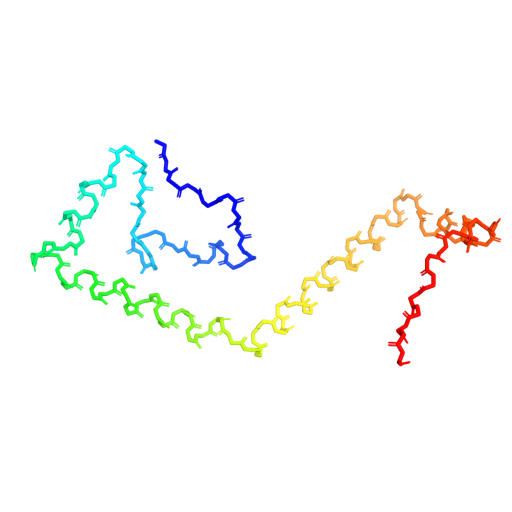.00 87.81 86 ARG A C 1
ATOM 704 O O . ARG A 1 86 ? 23.314 -9.967 -24.465 1.00 87.81 86 ARG A O 1
ATOM 711 N N . THR A 1 87 ? 22.127 -8.057 -24.508 1.00 89.06 87 THR A N 1
ATOM 712 C CA . THR A 1 87 ? 21.274 -8.428 -25.649 1.00 89.06 87 THR A CA 1
ATOM 713 C C . THR A 1 87 ? 21.411 -7.502 -26.849 1.00 89.06 87 THR A C 1
ATOM 715 O O . THR A 1 87 ? 20.958 -7.871 -27.923 1.00 89.06 87 THR A O 1
ATOM 718 N N . ASN A 1 88 ? 22.041 -6.335 -26.686 1.00 87.06 88 ASN A N 1
ATOM 719 C CA . ASN A 1 88 ? 22.085 -5.239 -27.656 1.00 87.06 88 ASN A CA 1
ATOM 720 C C . ASN A 1 88 ? 20.694 -4.852 -28.192 1.00 87.06 88 ASN A C 1
ATOM 722 O O . ASN A 1 88 ? 20.562 -4.388 -29.323 1.00 87.06 88 ASN A O 1
ATOM 726 N N . TRP A 1 89 ? 19.641 -5.030 -27.383 1.00 84.62 89 TRP A N 1
ATOM 727 C CA . TRP A 1 89 ? 18.261 -4.793 -27.812 1.00 84.62 89 TRP A CA 1
ATOM 728 C C . TRP A 1 89 ? 18.018 -3.349 -28.274 1.00 84.62 89 TRP A C 1
ATOM 730 O O . TRP A 1 89 ? 17.139 -3.127 -29.103 1.00 84.62 89 TRP A O 1
ATOM 740 N N . MET A 1 90 ? 18.773 -2.365 -27.765 1.00 81.94 90 MET A N 1
ATOM 741 C CA . MET A 1 90 ? 18.656 -0.975 -28.217 1.00 81.94 90 MET A CA 1
ATOM 742 C C . MET A 1 90 ? 19.119 -0.805 -29.666 1.00 81.94 90 MET A C 1
ATOM 744 O O . MET A 1 90 ? 18.524 -0.013 -30.396 1.00 81.94 90 MET A O 1
ATOM 748 N N . ASP A 1 91 ? 20.137 -1.552 -30.103 1.00 85.94 91 ASP A N 1
ATOM 749 C CA . ASP A 1 91 ? 20.599 -1.521 -31.493 1.00 85.94 91 ASP A CA 1
ATOM 750 C C . ASP A 1 91 ? 19.553 -2.155 -32.417 1.00 85.94 91 ASP A C 1
ATOM 752 O O . ASP A 1 91 ? 19.226 -1.586 -33.462 1.00 85.94 91 ASP A O 1
ATOM 756 N N . ASP A 1 92 ? 18.970 -3.282 -31.999 1.00 83.50 92 ASP A N 1
ATOM 757 C CA . ASP A 1 92 ? 17.886 -3.959 -32.720 1.00 83.50 92 ASP A CA 1
ATOM 758 C C . ASP A 1 92 ? 16.632 -3.076 -32.813 1.00 83.50 92 ASP A C 1
ATOM 760 O O . ASP A 1 92 ? 16.016 -2.952 -33.875 1.00 83.50 92 ASP A O 1
ATOM 764 N N . TRP A 1 93 ? 16.268 -2.409 -31.716 1.00 80.38 93 TRP A N 1
ATOM 765 C CA . TRP A 1 93 ? 15.134 -1.488 -31.665 1.00 80.38 93 TRP A CA 1
ATOM 766 C C . TRP A 1 93 ? 15.371 -0.242 -32.525 1.00 80.38 93 TRP A C 1
ATOM 768 O O . TRP A 1 93 ? 14.487 0.165 -33.276 1.00 80.38 93 TRP A O 1
ATOM 778 N N . SER A 1 94 ? 16.576 0.332 -32.486 1.00 83.06 94 SER A N 1
ATOM 779 C CA . SER A 1 94 ? 16.973 1.455 -33.343 1.00 83.06 94 SER A CA 1
ATOM 780 C C . SER A 1 94 ? 16.892 1.085 -34.826 1.00 83.06 94 SER A C 1
ATOM 782 O O . SER A 1 94 ? 16.320 1.831 -35.624 1.00 83.06 94 SER A O 1
ATOM 784 N N . GLN A 1 95 ? 17.378 -0.103 -35.200 1.00 81.94 95 GLN A N 1
ATOM 785 C CA . GLN A 1 95 ? 17.251 -0.620 -36.564 1.00 81.94 95 GLN A CA 1
ATOM 786 C C . GLN A 1 95 ? 15.787 -0.823 -36.970 1.00 81.94 95 GLN A C 1
ATOM 788 O O . GLN A 1 95 ? 15.418 -0.445 -38.080 1.00 81.94 95 GLN A O 1
ATOM 793 N N . PHE A 1 96 ? 14.942 -1.357 -36.083 1.00 79.00 96 PHE A N 1
ATOM 794 C CA . PHE A 1 96 ? 13.503 -1.503 -36.320 1.00 79.00 96 PHE A CA 1
ATOM 795 C C . PHE A 1 96 ? 12.804 -0.150 -36.534 1.00 79.00 96 PHE A C 1
ATOM 797 O O . PHE A 1 96 ? 12.059 0.014 -37.500 1.00 79.00 96 PHE A O 1
ATOM 804 N N . MET A 1 97 ? 13.086 0.841 -35.683 1.00 76.19 97 MET A N 1
ATOM 805 C CA . MET A 1 97 ? 12.519 2.189 -35.796 1.00 76.19 97 MET A CA 1
ATOM 806 C C . MET A 1 97 ? 12.987 2.898 -37.075 1.00 76.19 97 MET A C 1
ATOM 808 O O . MET A 1 97 ? 12.189 3.544 -37.754 1.00 76.19 97 MET A O 1
ATOM 812 N N . MET A 1 98 ? 14.260 2.737 -37.457 1.00 72.50 98 MET A N 1
ATOM 813 C CA . MET A 1 98 ? 14.807 3.289 -38.704 1.00 72.50 98 MET A CA 1
ATOM 814 C C . MET A 1 98 ? 14.337 2.549 -39.963 1.00 72.50 98 MET A C 1
ATOM 816 O O . MET A 1 98 ? 14.360 3.130 -41.047 1.00 72.50 98 MET A O 1
ATOM 820 N N . ALA A 1 99 ? 13.875 1.301 -39.842 1.00 74.81 99 ALA A N 1
ATOM 821 C CA . ALA A 1 99 ? 13.298 0.534 -40.946 1.00 74.81 99 ALA A CA 1
ATOM 822 C C . ALA A 1 99 ? 11.896 1.021 -41.372 1.00 74.81 99 ALA A C 1
ATOM 824 O O . ALA A 1 99 ? 11.311 0.447 -42.289 1.00 74.81 99 ALA A O 1
ATOM 825 N N . GLY A 1 100 ? 11.364 2.084 -40.753 1.00 60.38 100 GLY A N 1
ATOM 826 C CA . GLY A 1 100 ? 10.164 2.776 -41.229 1.00 60.38 100 GLY A CA 1
ATOM 827 C C . GLY A 1 100 ? 8.847 2.046 -40.953 1.00 60.38 100 GLY A C 1
ATOM 828 O O . GLY A 1 100 ? 7.842 2.367 -41.570 1.00 60.38 100 GLY A O 1
ATOM 829 N N . VAL A 1 101 ? 8.810 1.098 -40.010 1.00 56.97 101 VAL A N 1
ATOM 830 C CA . VAL A 1 101 ? 7.576 0.381 -39.603 1.00 56.97 101 VAL A CA 1
ATOM 831 C C . VAL A 1 101 ? 6.683 1.246 -38.678 1.00 56.97 101 VAL A C 1
ATOM 833 O O . VAL A 1 101 ? 5.738 0.775 -38.060 1.00 56.97 101 VAL A O 1
ATOM 836 N N . VAL A 1 102 ? 6.967 2.548 -38.591 1.00 54.97 102 VAL A N 1
ATOM 837 C CA . VAL A 1 102 ? 6.303 3.562 -37.750 1.00 54.97 102 VAL A CA 1
ATOM 838 C C . VAL A 1 102 ? 5.136 4.223 -38.520 1.00 54.97 102 VAL A C 1
ATOM 840 O O . VAL A 1 102 ? 4.770 5.351 -38.235 1.00 54.97 102 VAL A O 1
ATOM 843 N N . ASP A 1 103 ? 4.536 3.546 -39.504 1.00 53.62 103 ASP A N 1
ATOM 844 C CA . ASP A 1 103 ? 3.353 4.051 -40.237 1.00 53.62 103 ASP A CA 1
ATOM 845 C C . ASP A 1 103 ? 2.017 3.725 -39.529 1.00 53.62 103 ASP A C 1
ATOM 847 O O . ASP A 1 103 ? 0.961 4.144 -39.992 1.00 53.62 103 ASP A O 1
ATOM 851 N N . ASP A 1 104 ? 2.043 3.000 -38.401 1.00 55.66 104 ASP A N 1
ATOM 852 C CA . ASP A 1 104 ? 0.843 2.603 -37.634 1.00 55.66 104 ASP A CA 1
ATOM 853 C C . ASP A 1 104 ? 0.770 3.271 -36.246 1.00 55.66 104 ASP A C 1
ATOM 855 O O . ASP A 1 104 ? 0.281 2.704 -35.267 1.00 55.66 104 ASP A O 1
ATOM 859 N N . TRP A 1 105 ? 1.314 4.485 -36.126 1.00 56.56 105 TRP A N 1
ATOM 860 C CA . TRP A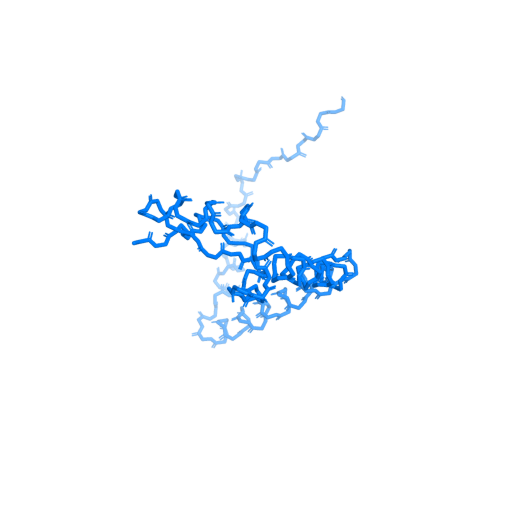 1 105 ? 1.135 5.293 -34.922 1.00 56.56 105 TRP A CA 1
ATOM 861 C C . TRP A 1 105 ? -0.192 6.032 -35.036 1.00 56.56 105 TRP A C 1
ATOM 863 O O . TRP A 1 105 ? -0.365 6.890 -35.898 1.00 56.56 105 TRP A O 1
ATOM 873 N N . VAL A 1 106 ? -1.140 5.684 -34.164 1.00 58.53 106 VAL A N 1
ATOM 874 C CA . VAL A 1 106 ? -2.408 6.408 -34.024 1.00 58.53 106 VAL A CA 1
ATOM 875 C C . VAL A 1 106 ? -2.082 7.862 -33.682 1.00 58.53 106 VAL A C 1
ATOM 877 O O . VAL A 1 106 ? -1.535 8.142 -32.615 1.00 58.53 106 VAL A O 1
ATOM 880 N N . GLU A 1 107 ? -2.391 8.790 -34.588 1.00 56.88 107 GLU A N 1
ATOM 881 C CA . GLU A 1 107 ? -2.295 10.219 -34.305 1.00 56.88 107 GLU A CA 1
ATOM 882 C C . GLU A 1 107 ? -3.201 10.543 -33.110 1.00 56.88 107 GLU A C 1
ATOM 884 O O . GLU A 1 107 ? -4.423 10.411 -33.177 1.00 56.88 107 GLU A O 1
ATOM 889 N N . CYS A 1 108 ? -2.607 10.979 -31.998 1.00 59.88 108 CYS A N 1
ATOM 890 C CA . CYS A 1 108 ? -3.351 11.562 -30.887 1.00 59.88 108 CYS A CA 1
ATOM 891 C C . CYS A 1 108 ? -3.830 12.967 -31.287 1.00 59.88 108 CYS A C 1
ATOM 893 O O . CYS A 1 108 ? -3.295 13.970 -30.812 1.00 59.88 108 CYS A O 1
ATOM 895 N N . SER A 1 109 ? -4.814 13.062 -32.183 1.00 61.41 109 SER A N 1
ATOM 896 C CA . SER A 1 109 ? -5.523 14.316 -32.417 1.00 61.41 109 SER A CA 1
ATOM 897 C C . SER A 1 109 ? -6.423 14.596 -31.216 1.00 61.41 109 SER A C 1
ATOM 899 O O . SER A 1 109 ? -7.388 13.880 -30.953 1.00 61.41 109 SER A O 1
ATOM 901 N N . VAL A 1 110 ? -6.095 15.642 -30.459 1.00 59.84 110 VAL A N 1
ATOM 902 C CA . VAL A 1 110 ? -7.037 16.228 -29.506 1.00 59.84 110 VAL A CA 1
ATOM 903 C C . VAL A 1 110 ? -7.985 17.085 -30.332 1.00 59.84 110 VAL A C 1
ATOM 905 O O . VAL A 1 110 ? -7.624 18.191 -30.733 1.00 59.84 110 VAL A O 1
ATOM 908 N N . ASP A 1 111 ? -9.164 16.550 -30.633 1.00 53.47 111 ASP A N 1
ATOM 909 C CA . ASP A 1 111 ? -10.233 17.326 -31.254 1.00 53.47 111 ASP A CA 1
ATOM 910 C C . ASP A 1 111 ? -10.621 18.474 -30.307 1.00 53.47 111 ASP A C 1
ATOM 912 O O . ASP A 1 111 ? -11.168 18.251 -29.223 1.00 53.47 111 ASP A O 1
ATOM 916 N N . THR A 1 112 ? -10.277 19.702 -30.701 1.00 50.78 112 THR A N 1
ATOM 917 C CA . THR A 1 112 ? -10.774 20.957 -30.111 1.00 50.78 112 THR A CA 1
ATOM 918 C C . THR A 1 112 ? -12.090 21.378 -30.733 1.00 50.78 112 THR A C 1
ATOM 920 O O . THR A 1 112 ? -12.154 21.354 -31.985 1.00 50.78 112 THR A O 1
#

Secon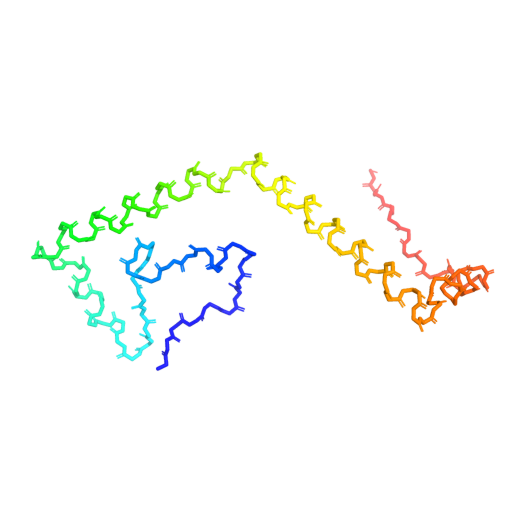dary structure (DSSP, 8-state):
-B---SS--TTGGG--BTTTB---BTTTHHHHHHHHH-GGGHHHHHHHHHHHHHHHHHHSSHHHHHHHHHHHHHHHHHHHHHHHHHH-HHHHHHHHHHTT-GGG--------

Sequence (112 aa):
MFIEPDYVDYFYEDLIPNLHYIPASLENITDVARYVVDPNNDEEMRNVVKAANSWCTRTVTEEVLVRDAMFQLEELESALVAYNERTNWMDDWSQFMMAGVVDDWVECSVDT

Radius of gyration: 23.62 Å; chains: 1; bounding box: 42×40×67 Å

pLDDT: mean 85.12, std 13.65, range [48.28, 98.12]

InterPro domains:
  IPR006598 Glycosyl transferase CAP10 domain [PF05686] (2-83)

Organism: NCBI:txid29204

Foldseek 3Di:
DWPDPPDDDPCNVVQDDLQQHPTHDPVCVVVSVVCLPDPVCVVSNVRNPVRNVVCCVPQVDPVNVVVVVVVVVVVVVVVVVVVCVVPVVVVVVVVVVVVPPPPPDDPPDPDD